Protein AF-F3FZ96-F1 (afdb_monomer_lite)

Radius of gyration: 18.09 Å; chains: 1; bounding box: 34×32×39 Å

Organism: NCBI:txid629262

Foldseek 3Di:
DQDPVNVVCVPPDDPDDDDDPDDQWDWDWDPPPPDIDIDIGGDD

Secondary structure (DSSP, 8-state):
---HHHHHTTT---------S---EEEEEE-SSS--EEEEEE--

Sequence (44 aa):
MTTEADAVWAGIQVLNAEERSNYPLALNVDDLGEGFLLNAQTVV

Structure (mmCIF, N/CA/C/O backbone):
data_AF-F3FZ96-F1
#
_entry.id   AF-F3FZ96-F1
#
loop_
_atom_site.group_PDB
_atom_site.id
_atom_site.type_symbol
_atom_site.label_atom_id
_atom_site.label_alt_id
_atom_site.label_comp_id
_atom_site.label_asym_id
_atom_site.label_entity_id
_atom_site.label_seq_id
_atom_site.pdbx_PDB_ins_code
_atom_site.Cartn_x
_atom_site.Cartn_y
_atom_site.Cartn_z
_atom_site.occupancy
_atom_site.B_iso_or_equiv
_atom_site.auth_seq_id
_atom_site.auth_comp_id
_atom_site.auth_asym_id
_atom_site.auth_atom_id
_atom_site.pdbx_PDB_model_num
ATOM 1 N N . MET A 1 1 ? 21.277 -4.083 -30.319 1.00 57.03 1 MET A N 1
ATOM 2 C CA . MET A 1 1 ? 21.551 -4.628 -28.976 1.00 57.03 1 MET A CA 1
ATOM 3 C C . MET A 1 1 ? 20.568 -3.965 -28.040 1.00 57.03 1 MET A C 1
ATOM 5 O O . MET A 1 1 ? 20.757 -2.802 -27.723 1.00 57.03 1 MET A O 1
ATOM 9 N N . THR A 1 2 ? 19.466 -4.640 -27.726 1.00 61.12 2 THR A N 1
ATOM 10 C CA . THR A 1 2 ? 18.608 -4.260 -26.598 1.00 61.12 2 THR A CA 1
ATOM 11 C C . THR A 1 2 ? 19.410 -4.493 -25.331 1.00 61.12 2 THR A C 1
ATOM 13 O O . THR A 1 2 ? 20.055 -5.535 -25.202 1.00 61.12 2 THR A O 1
ATOM 16 N N . THR A 1 3 ? 19.453 -3.502 -24.452 1.00 78.31 3 THR A N 1
ATOM 17 C CA . THR A 1 3 ? 20.207 -3.625 -23.206 1.00 78.31 3 THR A CA 1
ATOM 18 C C . THR A 1 3 ? 19.425 -4.549 -22.277 1.00 78.31 3 THR A C 1
ATOM 20 O O . THR A 1 3 ? 18.198 -4.550 -22.312 1.00 78.31 3 THR A O 1
ATOM 23 N N . GLU A 1 4 ? 20.098 -5.327 -21.431 1.00 73.38 4 GLU A N 1
ATOM 24 C CA . GLU A 1 4 ? 19.443 -6.209 -20.444 1.00 73.38 4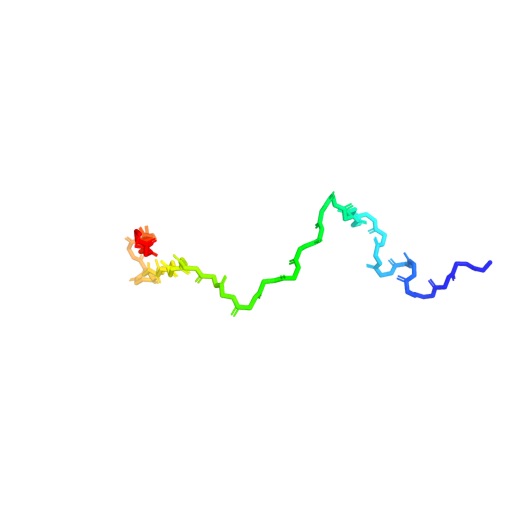 GLU A CA 1
ATOM 25 C C . GLU A 1 4 ? 18.394 -5.456 -19.598 1.00 73.38 4 GLU A C 1
ATOM 2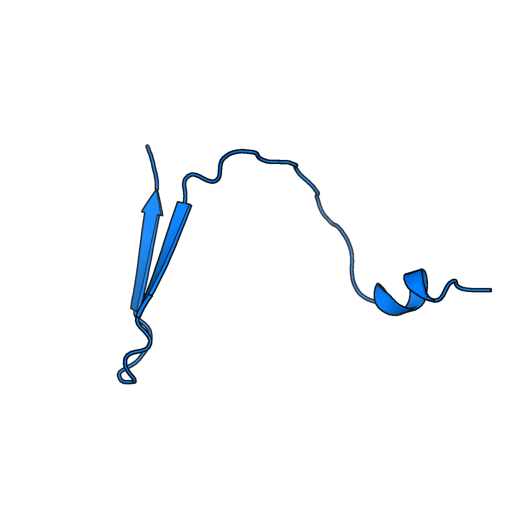7 O O . GLU A 1 4 ? 17.348 -6.002 -19.259 1.00 73.38 4 GLU A O 1
ATOM 32 N N . ALA A 1 5 ? 18.623 -4.163 -19.338 1.00 70.56 5 ALA A N 1
ATOM 33 C CA . ALA A 1 5 ? 17.655 -3.278 -18.697 1.00 70.56 5 ALA A CA 1
ATOM 34 C C . ALA A 1 5 ? 16.346 -3.132 -19.500 1.00 70.56 5 ALA A C 1
ATOM 36 O O . ALA A 1 5 ? 15.272 -3.229 -18.917 1.00 70.56 5 ALA A O 1
ATOM 37 N N . ASP A 1 6 ? 16.410 -2.970 -20.825 1.00 73.12 6 ASP A N 1
ATOM 38 C CA . ASP A 1 6 ? 15.220 -2.837 -21.681 1.00 73.12 6 ASP A CA 1
ATOM 39 C C . ASP A 1 6 ? 14.376 -4.122 -21.684 1.00 73.12 6 ASP A C 1
ATOM 41 O O . ASP A 1 6 ? 13.153 -4.066 -21.801 1.00 73.12 6 ASP A O 1
ATOM 45 N N . ALA A 1 7 ? 15.017 -5.286 -21.526 1.00 79.44 7 ALA A N 1
ATOM 46 C CA . ALA A 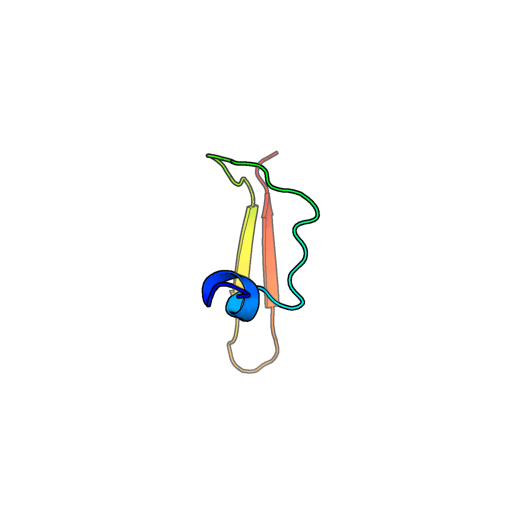1 7 ? 14.329 -6.572 -21.442 1.00 79.44 7 ALA A CA 1
ATOM 47 C C . ALA A 1 7 ? 13.581 -6.755 -20.108 1.00 79.44 7 ALA A C 1
ATOM 49 O O . ALA A 1 7 ? 12.484 -7.309 -20.099 1.00 79.44 7 ALA A O 1
ATOM 50 N N . VAL A 1 8 ? 14.133 -6.260 -18.993 1.00 82.62 8 VAL A N 1
ATOM 51 C CA . VAL A 1 8 ? 13.498 -6.331 -17.660 1.00 82.62 8 VAL A CA 1
ATOM 52 C C . VAL A 1 8 ? 12.231 -5.475 -17.583 1.00 82.62 8 VAL A C 1
ATOM 54 O O . VAL A 1 8 ? 11.273 -5.848 -16.911 1.00 82.62 8 VAL A O 1
ATOM 57 N N . TRP A 1 9 ? 12.201 -4.352 -18.298 1.00 85.81 9 TRP A N 1
ATOM 58 C CA . TRP A 1 9 ? 11.054 -3.441 -18.332 1.00 85.81 9 TRP A CA 1
ATOM 59 C C . TRP A 1 9 ? 10.088 -3.719 -19.493 1.00 85.81 9 TRP A C 1
ATOM 61 O O . TRP A 1 9 ? 9.138 -2.964 -19.702 1.00 85.81 9 TRP A O 1
ATOM 71 N N . ALA A 1 10 ? 10.295 -4.802 -20.250 1.00 86.25 10 ALA A N 1
ATOM 72 C CA . ALA A 1 10 ? 9.434 -5.158 -21.369 1.00 86.25 10 ALA A CA 1
ATOM 73 C C . ALA A 1 10 ? 7.986 -5.392 -20.897 1.00 86.25 10 ALA A C 1
ATOM 75 O O . ALA A 1 10 ? 7.710 -6.261 -20.073 1.00 86.25 10 ALA A O 1
ATOM 76 N N . GLY A 1 11 ? 7.049 -4.604 -21.432 1.00 86.19 11 GLY A N 1
ATOM 77 C CA . GLY A 1 11 ? 5.632 -4.641 -21.048 1.00 86.19 11 GLY A CA 1
ATOM 78 C C . GLY A 1 11 ? 5.253 -3.712 -19.889 1.00 86.19 11 GLY A C 1
ATOM 79 O O . GLY A 1 11 ? 4.070 -3.595 -19.579 1.00 86.19 11 GLY A O 1
ATOM 80 N N . ILE A 1 12 ? 6.217 -3.012 -19.286 1.00 86.88 12 ILE A N 1
ATOM 81 C CA . ILE A 1 12 ? 5.966 -1.967 -18.291 1.00 86.88 12 ILE A CA 1
ATOM 82 C C . ILE A 1 12 ? 5.957 -0.610 -19.002 1.00 86.88 12 ILE A C 1
ATOM 84 O O . ILE A 1 12 ? 6.911 -0.241 -19.684 1.00 86.88 12 ILE A O 1
ATOM 88 N N . GLN A 1 13 ? 4.877 0.152 -18.824 1.00 87.75 13 GLN A N 1
ATOM 89 C CA . GLN A 1 13 ? 4.748 1.513 -19.339 1.00 87.75 13 GLN A CA 1
ATOM 90 C C . GLN A 1 13 ? 4.552 2.486 -18.178 1.00 87.75 13 GLN A C 1
ATOM 92 O O . GLN A 1 13 ? 3.584 2.386 -17.425 1.00 87.75 13 GLN A O 1
ATOM 97 N N . VAL A 1 14 ? 5.447 3.465 -18.055 1.00 85.50 14 VAL A N 1
ATOM 98 C CA . VAL A 1 14 ? 5.271 4.568 -17.106 1.00 85.50 14 VAL A CA 1
ATOM 99 C C . VAL A 1 14 ? 4.250 5.544 -17.687 1.00 85.50 14 VAL A C 1
ATOM 101 O O . VAL A 1 14 ? 4.487 6.144 -18.733 1.00 85.50 14 VAL A O 1
ATOM 104 N N . LEU A 1 15 ? 3.105 5.692 -17.020 1.00 90.50 15 LEU A N 1
ATOM 105 C CA . LEU A 1 15 ? 2.077 6.670 -17.397 1.00 90.50 15 LEU A CA 1
ATOM 106 C C . LEU A 1 15 ? 2.323 8.033 -16.743 1.00 90.50 15 LEU A C 1
ATOM 108 O O . LEU A 1 15 ? 2.086 9.068 -17.357 1.00 90.50 15 LEU A O 1
ATOM 112 N N . ASN A 1 16 ? 2.790 8.024 -15.493 1.00 85.25 16 ASN A N 1
ATOM 113 C CA . ASN A 1 16 ? 3.134 9.208 -14.717 1.00 85.25 16 ASN A CA 1
ATOM 114 C C . ASN A 1 16 ? 4.132 8.816 -13.614 1.00 85.25 16 ASN A C 1
ATOM 116 O O . ASN A 1 16 ? 4.072 7.697 -13.101 1.00 85.25 16 ASN A O 1
ATOM 120 N N . ALA A 1 17 ? 5.027 9.730 -13.254 1.00 85.50 17 ALA A N 1
ATOM 121 C CA . ALA A 1 17 ? 5.938 9.605 -12.129 1.00 85.50 17 ALA A CA 1
ATOM 122 C C . ALA A 1 17 ? 5.970 10.943 -11.382 1.00 85.50 17 ALA A C 1
ATOM 124 O O . ALA A 1 17 ? 6.326 11.971 -11.955 1.00 85.50 17 ALA A O 1
ATOM 125 N N . GLU A 1 18 ? 5.594 10.923 -10.106 1.00 87.00 18 GLU A N 1
ATOM 126 C CA . GLU A 1 18 ? 5.616 12.092 -9.231 1.00 87.00 18 GLU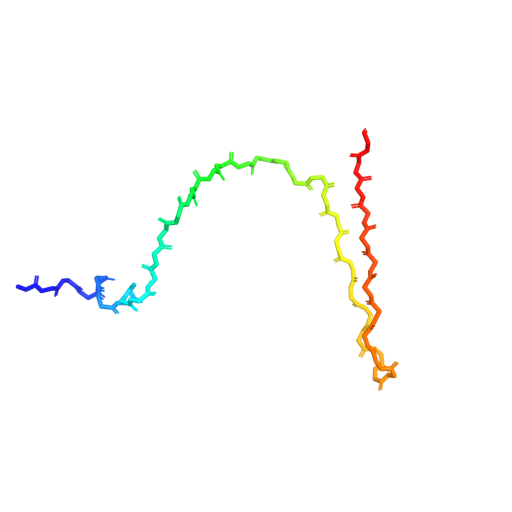 A CA 1
ATOM 127 C C . GLU A 1 18 ? 6.368 11.723 -7.956 1.00 87.00 18 GLU A C 1
ATOM 129 O O . GLU A 1 18 ? 6.051 10.729 -7.299 1.00 87.00 18 GLU A O 1
ATOM 134 N N . GLU A 1 19 ? 7.372 12.519 -7.604 1.00 83.06 19 GLU A N 1
ATOM 135 C CA . GLU A 1 19 ? 8.101 12.334 -6.358 1.00 83.06 19 GLU A CA 1
ATOM 136 C C . GLU A 1 19 ? 7.336 13.031 -5.228 1.00 83.06 19 GLU A C 1
ATOM 138 O O . GLU A 1 19 ? 7.158 14.251 -5.240 1.00 83.06 19 GLU A O 1
ATOM 143 N N . ARG A 1 20 ? 6.854 12.258 -4.248 1.00 81.69 20 ARG A N 1
ATOM 144 C CA . ARG A 1 20 ? 6.186 12.789 -3.054 1.00 81.69 20 ARG A CA 1
ATOM 145 C C . ARG A 1 20 ? 6.945 12.409 -1.797 1.00 81.69 20 ARG A C 1
ATOM 147 O O . ARG A 1 20 ? 7.255 11.243 -1.575 1.00 81.69 20 ARG A O 1
ATOM 154 N N . SER A 1 21 ? 7.176 13.402 -0.947 1.00 78.56 21 SER A N 1
ATOM 155 C CA . SER A 1 21 ? 7.784 13.240 0.377 1.00 78.56 21 SER A CA 1
ATOM 156 C C . SER A 1 21 ? 6.765 12.958 1.485 1.00 78.56 21 SER A C 1
ATOM 158 O O . SER A 1 21 ? 7.161 12.597 2.586 1.00 78.56 21 SER A 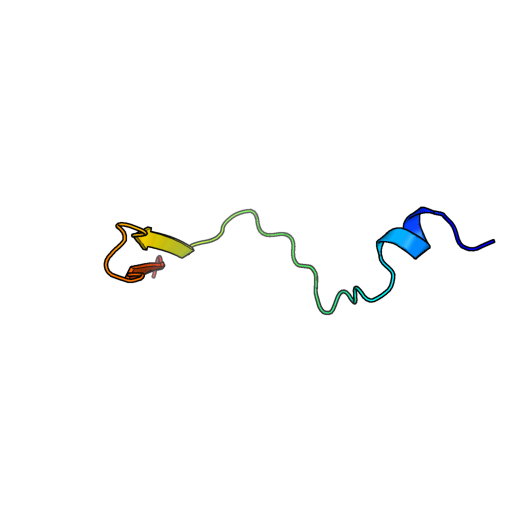O 1
ATOM 160 N N . ASN A 1 22 ? 5.463 13.093 1.205 1.00 73.88 22 ASN A N 1
ATOM 161 C CA . ASN A 1 22 ? 4.379 12.800 2.140 1.00 73.88 22 ASN A CA 1
ATOM 162 C C . ASN A 1 22 ? 3.212 12.112 1.414 1.00 73.88 22 ASN A C 1
ATOM 164 O O . ASN A 1 22 ? 2.726 12.611 0.397 1.00 73.88 22 ASN A O 1
ATOM 168 N N . TYR A 1 23 ? 2.735 10.996 1.971 1.00 77.62 23 TYR A N 1
ATOM 169 C CA . TYR A 1 23 ? 1.556 10.260 1.508 1.00 77.62 23 TYR A CA 1
ATOM 170 C C . TYR A 1 23 ? 0.531 10.214 2.648 1.00 77.62 23 TYR A C 1
ATOM 172 O O . TYR A 1 23 ? 0.680 9.405 3.562 1.00 77.62 23 TYR A O 1
ATOM 180 N N . PRO A 1 24 ? -0.497 11.079 2.641 1.00 79.50 24 PRO A N 1
ATOM 181 C CA . PRO A 1 24 ? -1.450 11.208 3.744 1.00 79.50 24 PRO A CA 1
ATOM 182 C C . PRO A 1 24 ? -2.536 10.122 3.696 1.00 79.50 24 PRO A C 1
ATOM 184 O O . PRO A 1 24 ? -3.715 10.408 3.895 1.00 79.50 24 PRO A O 1
ATOM 187 N N . LEU A 1 25 ? -2.148 8.887 3.378 1.00 83.06 25 LEU A N 1
ATOM 188 C CA . LEU A 1 25 ? -3.036 7.736 3.311 1.00 83.06 25 LEU A CA 1
ATOM 189 C C . LEU A 1 25 ? -2.385 6.566 4.045 1.00 83.06 25 LEU A C 1
ATOM 191 O O . LEU A 1 25 ? -1.319 6.099 3.650 1.00 83.06 25 LEU A O 1
ATOM 195 N N . ALA A 1 26 ? -3.062 6.067 5.073 1.00 82.50 26 ALA A N 1
ATOM 196 C CA . ALA A 1 26 ? -2.756 4.783 5.684 1.00 82.50 26 ALA A CA 1
ATOM 197 C C . ALA A 1 26 ? -3.859 3.788 5.310 1.00 82.50 26 ALA A C 1
ATOM 199 O O . ALA A 1 26 ? -5.036 4.058 5.540 1.00 82.50 26 ALA A O 1
ATOM 200 N N . LEU A 1 27 ? -3.484 2.650 4.725 1.00 82.81 27 LEU A N 1
ATOM 201 C CA . LEU A 1 27 ? -4.393 1.544 4.432 1.00 82.81 27 LEU A CA 1
ATOM 202 C C . LEU A 1 27 ? -3.961 0.335 5.258 1.00 82.81 27 LEU A C 1
ATOM 204 O O . LEU A 1 27 ? -2.845 -0.151 5.093 1.00 82.81 27 LE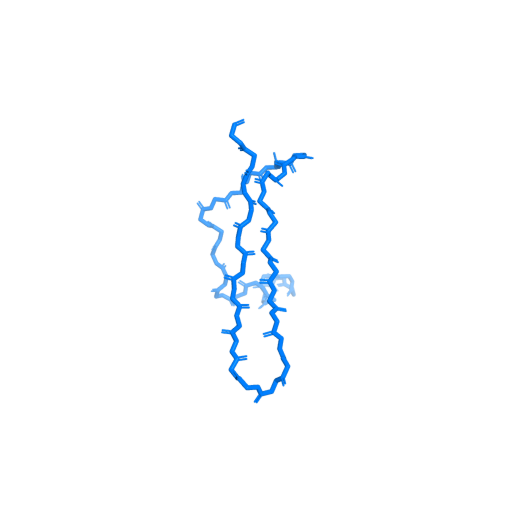U A O 1
ATOM 208 N N . ASN A 1 28 ? -4.845 -0.145 6.126 1.00 84.12 28 ASN A N 1
ATOM 209 C CA . ASN A 1 28 ? -4.632 -1.354 6.913 1.00 84.12 28 ASN A CA 1
ATOM 210 C C . ASN A 1 28 ? -5.466 -2.494 6.332 1.00 84.12 28 ASN A C 1
ATOM 212 O O . ASN A 1 28 ? -6.612 -2.273 5.927 1.00 84.12 28 ASN A O 1
ATOM 216 N N . VAL A 1 29 ? -4.884 -3.691 6.300 1.00 84.31 29 VAL A N 1
ATOM 217 C CA . VAL A 1 29 ? -5.548 -4.916 5.856 1.00 84.31 29 VAL A CA 1
ATOM 218 C C . VAL A 1 29 ? -5.510 -5.908 7.004 1.00 84.31 29 VAL A C 1
ATOM 220 O O . VAL A 1 29 ? -4.422 -6.287 7.432 1.00 84.31 29 VAL A O 1
ATOM 223 N N . ASP A 1 30 ? -6.679 -6.323 7.482 1.00 85.25 30 ASP A N 1
ATOM 224 C CA . ASP A 1 30 ? -6.777 -7.409 8.457 1.00 85.25 30 ASP A CA 1
ATOM 225 C C . ASP A 1 30 ? -6.946 -8.730 7.691 1.00 85.25 30 ASP A C 1
ATOM 227 O O . ASP A 1 30 ? -7.930 -8.911 6.968 1.00 85.25 30 ASP A O 1
ATOM 231 N N . ASP A 1 31 ? -5.977 -9.641 7.822 1.00 80.62 31 ASP A N 1
ATOM 232 C CA . ASP A 1 31 ? -5.891 -10.920 7.098 1.00 80.62 31 ASP A CA 1
ATOM 233 C C . ASP A 1 31 ? -6.141 -12.141 8.003 1.00 80.62 31 ASP A C 1
ATOM 235 O O . ASP A 1 31 ? -5.614 -13.232 7.790 1.00 80.62 31 ASP A O 1
ATOM 239 N N . LEU A 1 32 ? -7.019 -11.975 8.996 1.00 83.88 32 LEU A N 1
ATOM 240 C CA . LEU A 1 32 ? -7.304 -12.928 10.080 1.00 83.88 32 LEU A CA 1
ATOM 241 C C . LEU A 1 32 ? -8.008 -14.240 9.653 1.00 83.88 32 LEU A C 1
ATOM 243 O O . LEU A 1 32 ? -8.536 -14.960 10.496 1.00 83.88 32 LEU A O 1
ATOM 247 N N . GLY A 1 33 ? -8.035 -14.577 8.362 1.00 75.62 33 GLY A N 1
ATOM 248 C CA . GLY A 1 33 ? -8.582 -15.839 7.843 1.00 75.62 33 GLY A CA 1
ATOM 249 C C . GLY A 1 33 ? -10.109 -15.893 7.677 1.00 75.62 33 GLY A C 1
ATOM 250 O O . GLY A 1 33 ? -10.599 -16.800 7.009 1.00 75.62 33 GLY A O 1
ATOM 251 N N . GLU A 1 34 ? -10.856 -14.909 8.189 1.00 76.56 34 GLU A N 1
ATOM 252 C CA . GLU A 1 34 ? -12.307 -14.731 7.974 1.00 76.56 34 GLU A CA 1
ATOM 253 C C . GLU A 1 34 ? -12.607 -13.565 7.013 1.00 76.56 34 GLU A C 1
ATOM 255 O O . GLU A 1 34 ? -13.382 -12.654 7.297 1.00 76.56 34 GLU A O 1
ATOM 260 N N . GLY A 1 35 ? -11.976 -13.597 5.837 1.00 72.38 35 GLY A N 1
ATOM 261 C CA . GLY A 1 35 ? -12.084 -12.534 4.834 1.00 72.38 35 GLY A CA 1
ATOM 262 C C . GLY A 1 35 ? -11.140 -11.355 5.092 1.00 72.38 35 GLY A C 1
ATOM 263 O O . GLY A 1 35 ? -10.451 -11.300 6.106 1.00 72.38 35 GLY A O 1
ATOM 264 N N . PHE A 1 36 ? -11.074 -10.431 4.128 1.00 78.50 36 PHE A N 1
ATOM 265 C CA . PHE A 1 36 ? -10.239 -9.231 4.220 1.00 78.50 36 PHE A CA 1
ATOM 266 C C . PHE A 1 36 ? -11.064 -8.040 4.702 1.00 78.50 36 PHE A C 1
ATOM 268 O O . PHE A 1 36 ? -12.105 -7.731 4.116 1.00 78.50 36 PHE A O 1
ATOM 275 N N . LEU A 1 37 ? -10.561 -7.327 5.707 1.00 83.25 37 LEU A N 1
ATOM 276 C CA . LEU A 1 37 ? -11.054 -5.998 6.068 1.00 83.25 37 LEU A CA 1
ATOM 277 C C . LEU A 1 37 ? -10.046 -4.953 5.606 1.00 83.25 37 LEU A C 1
ATOM 279 O O . LEU A 1 37 ? -8.847 -5.115 5.811 1.00 83.25 37 LEU A O 1
ATOM 283 N N . LEU A 1 38 ? -10.536 -3.893 4.964 1.00 83.81 38 LEU A N 1
ATOM 284 C CA . LEU A 1 38 ? -9.713 -2.793 4.475 1.00 83.81 38 LEU A CA 1
ATOM 285 C C . LEU A 1 38 ? -10.119 -1.507 5.192 1.00 83.81 38 LEU A C 1
ATOM 287 O O . LEU A 1 38 ? -11.250 -1.046 5.050 1.00 83.81 38 LEU A O 1
ATOM 291 N N . ASN A 1 39 ? -9.182 -0.912 5.927 1.00 83.00 39 ASN A N 1
ATOM 292 C CA . ASN A 1 39 ? -9.387 0.330 6.667 1.00 83.00 39 ASN A CA 1
ATOM 293 C C . ASN A 1 39 ? -8.482 1.429 6.106 1.00 83.00 39 ASN A C 1
ATOM 295 O O . ASN A 1 39 ? -7.264 1.367 6.270 1.00 83.00 39 ASN A O 1
ATOM 299 N N . ALA A 1 40 ? -9.071 2.442 5.467 1.00 85.75 40 ALA A N 1
ATOM 300 C CA . ALA A 1 40 ? -8.348 3.593 4.931 1.00 85.75 40 ALA A CA 1
ATOM 301 C C . ALA A 1 40 ? -8.492 4.812 5.852 1.00 85.75 40 ALA A C 1
ATOM 303 O O . ALA A 1 40 ? -9.600 5.195 6.223 1.00 85.75 40 ALA A O 1
ATOM 304 N N . GLN A 1 41 ? -7.371 5.439 6.193 1.00 85.31 41 GLN A N 1
ATOM 305 C CA . GLN A 1 41 ? -7.307 6.679 6.959 1.00 85.31 41 GLN A CA 1
ATOM 306 C C . GLN A 1 41 ? -6.627 7.753 6.118 1.00 85.31 41 GLN A C 1
ATOM 308 O O . GLN A 1 41 ? -5.529 7.541 5.601 1.00 85.31 41 GLN A O 1
ATOM 313 N N . THR A 1 42 ? -7.280 8.905 6.002 1.00 80.50 42 THR A N 1
ATOM 314 C CA . THR A 1 42 ? -6.775 10.072 5.274 1.00 80.50 42 THR A CA 1
ATOM 315 C C . THR A 1 42 ? -6.623 11.251 6.220 1.00 80.50 42 THR A C 1
ATOM 317 O O . THR A 1 42 ? -7.472 11.453 7.090 1.00 80.50 42 THR A O 1
ATOM 320 N N . VAL A 1 43 ? -5.589 12.065 6.025 1.00 76.81 43 VAL A N 1
ATOM 321 C CA . VAL A 1 43 ? -5.498 13.374 6.689 1.00 76.81 43 VAL A CA 1
ATOM 322 C C . VAL A 1 43 ? -6.312 14.382 5.867 1.00 76.81 43 VAL A C 1
ATOM 324 O O . VAL A 1 43 ? -6.100 14.470 4.657 1.00 76.81 43 VAL A O 1
ATOM 327 N N . VAL A 1 44 ? -7.271 15.070 6.503 1.00 64.88 44 VAL A N 1
ATOM 328 C CA . VAL A 1 44 ? -8.080 16.159 5.905 1.00 64.88 44 VAL A CA 1
ATOM 329 C C . VAL A 1 44 ? -7.318 17.472 5.836 1.00 64.88 44 VAL A C 1
ATOM 331 O O . VAL A 1 44 ? -6.570 17.766 6.795 1.00 64.88 44 VAL A O 1
#

pLDDT: mean 80.21, std 6.95, range [57.03, 90.5]